Protein AF-A0A4R2J8M4-F1 (afdb_monomer_lite)

Foldseek 3Di:
DDPPPPQQCQLVVDDDDPCQLVLQVVLQVVLCVVCVVVVFHWDDDSFWTWGDADPQFDQADDDDRWTWIWGQDNRQGIWIWTPDPDTDIGGDPFHNDPVRSVVSSVVSVCNRNNVDDHPRPD

Organism: NCBI:txid1213861

pLDDT: mean 77.43, std 16.09, range [31.31, 92.62]

Secondary structure (DSSP, 8-state):
----TTTT-SSTT---TTSHHHHHHHHHHHHHHHHHHTT------SSEEEPPP-TTPPPPSSSS-PPEEEEEETTTEEEEEESSSS--EEE----SSHHHHHHHHHHHHHHHTTSS--TT--

Structure (mmCIF, N/CA/C/O backbone):
data_AF-A0A4R2J8M4-F1
#
_entry.id   AF-A0A4R2J8M4-F1
#
loop_
_atom_site.group_PDB
_atom_site.id
_atom_site.type_symbol
_atom_site.label_atom_id
_atom_site.label_alt_id
_atom_site.label_comp_id
_atom_site.label_asym_id
_atom_site.label_entity_id
_atom_site.label_seq_id
_atom_site.pdbx_PDB_ins_code
_atom_site.Cartn_x
_atom_site.Cartn_y
_atom_site.Cartn_z
_atom_site.occupancy
_atom_site.B_iso_or_equiv
_atom_site.auth_seq_id
_atom_site.auth_comp_id
_atom_site.auth_asym_id
_atom_site.auth_atom_id
_atom_site.pdbx_PDB_model_num
ATOM 1 N N . MET A 1 1 ? 3.404 -29.402 -14.127 1.00 33.19 1 MET A N 1
ATOM 2 C CA . MET A 1 1 ? 3.472 -28.280 -15.089 1.00 33.19 1 MET A CA 1
ATOM 3 C C . MET A 1 1 ? 3.864 -27.044 -14.296 1.00 33.19 1 MET A C 1
ATOM 5 O O . MET A 1 1 ? 3.092 -26.599 -13.461 1.00 33.19 1 MET A O 1
ATOM 9 N N . ASN A 1 2 ? 5.116 -26.607 -14.442 1.00 31.31 2 ASN A N 1
ATOM 10 C CA . ASN A 1 2 ? 5.760 -25.623 -13.569 1.00 31.31 2 ASN A CA 1
ATOM 11 C C . ASN A 1 2 ? 5.511 -24.197 -14.079 1.00 31.31 2 ASN A C 1
ATOM 13 O O . ASN A 1 2 ? 6.028 -23.828 -15.128 1.00 31.31 2 ASN A O 1
ATOM 17 N N . ALA A 1 3 ? 4.768 -23.392 -13.317 1.00 37.34 3 ALA A N 1
ATOM 18 C CA . ALA A 1 3 ? 4.489 -21.979 -13.602 1.00 37.34 3 ALA A CA 1
ATOM 19 C C . ALA A 1 3 ? 5.431 -21.003 -12.855 1.00 37.34 3 ALA A C 1
A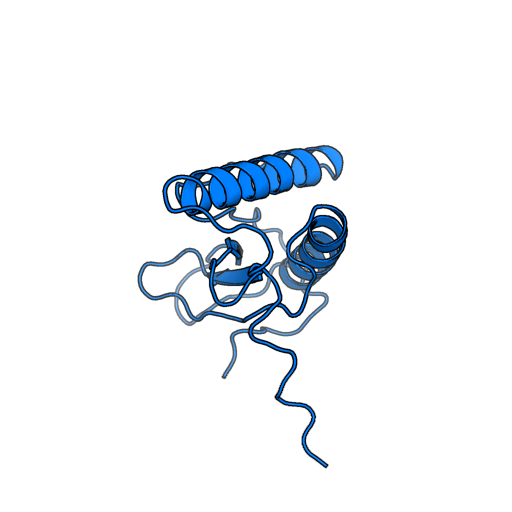TOM 21 O O . ALA A 1 3 ? 5.064 -19.864 -12.586 1.00 37.34 3 ALA A O 1
ATOM 22 N N . PHE A 1 4 ? 6.647 -21.433 -12.496 1.00 33.88 4 PHE A N 1
ATOM 23 C CA . PHE A 1 4 ? 7.552 -20.668 -11.619 1.00 33.88 4 PHE A CA 1
ATOM 24 C C . PHE A 1 4 ? 8.728 -19.967 -12.321 1.00 33.88 4 PHE A C 1
ATOM 26 O O . PHE A 1 4 ? 9.562 -19.357 -11.659 1.00 33.88 4 PHE A O 1
ATOM 33 N N . SER A 1 5 ? 8.785 -19.965 -13.654 1.00 36.41 5 SER A N 1
ATOM 34 C CA . SER A 1 5 ? 9.885 -19.322 -14.400 1.00 36.41 5 SER A CA 1
ATOM 35 C C . SER A 1 5 ? 9.644 -17.845 -14.763 1.00 36.41 5 SER A C 1
ATOM 37 O O . SER A 1 5 ? 10.474 -17.248 -15.439 1.00 36.41 5 SER A O 1
ATOM 39 N N . GLY A 1 6 ? 8.543 -17.227 -14.311 1.00 31.89 6 GLY A N 1
ATOM 40 C CA . GLY A 1 6 ? 8.165 -15.849 -14.678 1.00 31.89 6 GLY A CA 1
ATOM 41 C C . GLY A 1 6 ? 8.437 -14.755 -13.634 1.00 31.89 6 GLY A C 1
ATOM 42 O O . GLY A 1 6 ? 8.181 -13.585 -13.903 1.00 31.89 6 GLY A O 1
ATOM 43 N N . LEU A 1 7 ? 8.918 -15.093 -12.432 1.00 38.81 7 LEU A N 1
ATOM 44 C CA . LEU A 1 7 ? 8.959 -14.142 -11.306 1.00 38.81 7 LEU A CA 1
ATOM 45 C C . LEU A 1 7 ? 10.240 -13.302 -11.196 1.00 38.81 7 LEU A C 1
ATOM 47 O O . LEU A 1 7 ? 10.234 -12.309 -10.485 1.00 38.81 7 LEU A O 1
ATOM 51 N N . SER A 1 8 ? 11.301 -13.619 -11.943 1.00 43.31 8 SER A N 1
ATOM 52 C CA . SER A 1 8 ? 12.598 -12.931 -11.806 1.00 43.31 8 SER A CA 1
ATOM 53 C C . SER A 1 8 ? 12.821 -11.761 -12.786 1.00 43.31 8 SER A C 1
ATOM 55 O O . SER A 1 8 ? 13.885 -11.145 -12.786 1.00 43.31 8 SER A O 1
ATOM 57 N N . ALA A 1 9 ? 11.833 -11.443 -13.633 1.00 45.22 9 ALA A N 1
ATOM 58 C CA . ALA A 1 9 ? 11.949 -10.444 -14.704 1.00 45.22 9 ALA A CA 1
ATOM 59 C C . ALA A 1 9 ? 11.167 -9.137 -14.457 1.00 45.22 9 ALA A C 1
ATOM 61 O O . ALA A 1 9 ? 11.182 -8.258 -15.313 1.00 45.22 9 ALA A O 1
ATOM 62 N N . ARG A 1 10 ? 10.474 -8.983 -13.317 1.00 54.38 10 ARG A N 1
ATOM 63 C CA . ARG A 1 10 ? 9.450 -7.928 -13.144 1.00 54.38 10 ARG A CA 1
ATOM 64 C C . ARG A 1 10 ? 9.994 -6.501 -13.110 1.00 54.38 10 ARG A C 1
ATOM 66 O O . ARG A 1 10 ? 9.337 -5.612 -13.634 1.00 54.38 10 ARG A O 1
ATOM 73 N N . CYS A 1 11 ? 11.196 -6.305 -12.579 1.00 51.31 11 CYS A N 1
ATOM 74 C CA . CYS A 1 11 ? 11.885 -5.013 -12.562 1.00 51.31 11 CYS A CA 1
ATOM 75 C C . CYS A 1 11 ? 13.199 -5.044 -13.398 1.00 51.31 11 CYS A C 1
ATOM 77 O O . CYS A 1 11 ? 13.901 -4.043 -13.521 1.00 51.31 11 CYS A O 1
ATOM 79 N N . ARG A 1 12 ? 13.536 -6.191 -14.022 1.00 50.16 12 ARG A N 1
ATOM 80 C CA . ARG A 1 12 ? 14.856 -6.482 -14.630 1.00 50.16 12 ARG A CA 1
ATOM 81 C C . ARG A 1 12 ? 15.114 -5.779 -15.980 1.00 50.16 12 ARG A C 1
ATOM 83 O O . ARG A 1 12 ? 16.210 -5.877 -16.518 1.00 50.16 12 ARG A O 1
ATOM 90 N N . GLY A 1 13 ? 14.135 -5.051 -16.522 1.00 48.41 13 GLY A N 1
ATOM 91 C CA . GLY A 1 13 ? 14.295 -4.220 -17.727 1.00 48.41 13 GLY A CA 1
ATOM 92 C C . GLY A 1 13 ? 15.042 -2.896 -17.503 1.00 48.41 13 GLY A C 1
ATOM 93 O O . GLY A 1 13 ? 15.260 -2.158 -18.457 1.00 48.41 13 GLY A O 1
ATOM 94 N N . LEU A 1 14 ? 15.429 -2.582 -16.262 1.00 50.31 14 LEU A N 1
ATOM 95 C CA . LEU A 1 14 ? 16.024 -1.303 -15.861 1.00 50.31 14 LEU A CA 1
ATOM 96 C C . LEU A 1 14 ? 17.463 -1.498 -15.357 1.00 50.31 14 LEU A C 1
ATOM 98 O O . LEU A 1 14 ? 17.772 -1.309 -14.183 1.00 50.31 14 LEU A O 1
ATOM 102 N N . THR A 1 15 ? 18.365 -1.928 -16.236 1.00 47.56 15 THR A N 1
ATOM 103 C CA . THR A 1 15 ? 19.780 -2.138 -15.894 1.00 47.56 15 THR A CA 1
ATOM 104 C C . THR A 1 15 ? 20.615 -0.883 -16.149 1.00 47.56 15 THR A C 1
ATOM 106 O O . THR A 1 15 ? 20.882 -0.565 -17.305 1.00 47.56 15 THR A O 1
ATOM 109 N N . SER A 1 16 ? 21.089 -0.215 -15.091 1.00 44.88 16 SER A N 1
ATOM 110 C CA . SER A 1 16 ? 22.509 0.157 -14.927 1.00 44.88 16 SER A CA 1
ATOM 111 C C . SER A 1 16 ? 22.762 0.768 -13.539 1.00 44.88 16 SER A C 1
ATOM 113 O O . SER A 1 16 ? 21.912 1.421 -12.936 1.00 44.88 16 SER A O 1
ATOM 115 N N . THR A 1 17 ? 23.949 0.512 -13.012 1.00 57.16 17 THR A N 1
ATOM 116 C CA . THR A 1 17 ? 24.333 0.348 -11.600 1.00 57.16 17 THR A CA 1
ATOM 117 C C . THR A 1 17 ? 24.417 1.638 -10.759 1.00 57.16 17 THR A C 1
ATOM 119 O O . THR A 1 17 ? 25.101 1.691 -9.742 1.00 57.16 17 THR A O 1
ATOM 122 N N . THR A 1 18 ? 23.691 2.688 -11.144 1.00 48.19 18 THR A N 1
ATOM 123 C CA . THR A 1 18 ? 23.524 3.945 -10.379 1.00 48.19 18 THR A CA 1
ATOM 124 C C . THR A 1 18 ? 22.042 4.358 -10.279 1.00 48.19 18 THR A C 1
ATOM 126 O O . THR A 1 18 ? 21.695 5.296 -9.569 1.00 48.19 18 THR A O 1
ATOM 129 N N . SER A 1 19 ? 21.135 3.621 -10.934 1.00 61.81 19 SER A N 1
ATOM 130 C CA . SER A 1 19 ? 19.752 4.049 -11.193 1.00 61.81 19 SER A CA 1
ATOM 131 C C . SER A 1 19 ? 18.678 3.345 -10.353 1.00 61.81 19 SER A C 1
ATOM 133 O O . SER A 1 19 ? 17.551 3.824 -10.307 1.00 61.81 19 SER A O 1
ATOM 135 N N . GLY A 1 20 ? 18.992 2.240 -9.667 1.00 68.88 20 GLY A N 1
ATOM 136 C CA . GLY A 1 20 ? 17.988 1.426 -8.959 1.00 68.88 20 GLY A CA 1
ATOM 137 C C . GLY A 1 20 ? 17.336 2.139 -7.771 1.00 68.88 20 GLY A C 1
ATOM 138 O O . GLY A 1 20 ? 16.114 2.204 -7.673 1.00 68.88 20 GLY A O 1
ATOM 139 N N . LEU A 1 21 ? 18.144 2.754 -6.902 1.00 73.12 21 LEU A N 1
ATOM 140 C CA . LEU A 1 21 ? 17.631 3.538 -5.775 1.00 73.12 21 LEU A CA 1
ATOM 141 C C . LEU A 1 21 ? 16.905 4.807 -6.250 1.00 73.12 21 LEU A C 1
ATOM 143 O O . LEU A 1 21 ? 15.908 5.207 -5.655 1.00 73.12 21 LEU A O 1
ATOM 147 N N . ALA A 1 22 ? 17.386 5.435 -7.327 1.00 79.75 22 ALA A N 1
ATOM 148 C CA . ALA A 1 22 ? 16.725 6.591 -7.929 1.00 79.75 22 ALA A CA 1
ATOM 149 C C . ALA A 1 22 ? 15.336 6.211 -8.466 1.00 79.75 22 ALA A C 1
ATOM 151 O O . ALA A 1 22 ? 14.366 6.896 -8.168 1.00 79.75 22 ALA A O 1
ATOM 152 N N . LEU A 1 23 ? 15.229 5.074 -9.159 1.00 79.12 23 LEU A N 1
ATOM 153 C CA . LEU A 1 23 ? 13.964 4.532 -9.646 1.00 79.12 23 LEU A CA 1
ATOM 154 C C . LEU A 1 23 ? 12.988 4.234 -8.504 1.00 79.12 23 LEU A C 1
ATOM 156 O O . LEU A 1 23 ? 11.832 4.636 -8.579 1.00 79.12 23 LEU A O 1
ATOM 160 N N . VAL A 1 24 ? 13.443 3.550 -7.449 1.00 83.31 24 VAL A N 1
ATOM 161 C CA . VAL A 1 24 ? 12.601 3.261 -6.278 1.00 83.31 24 VAL A CA 1
ATOM 162 C C . VAL A 1 24 ? 12.081 4.560 -5.669 1.00 83.31 24 VAL A C 1
ATOM 164 O O . VAL A 1 24 ? 10.882 4.681 -5.441 1.00 83.31 24 VAL A O 1
ATOM 167 N N . ASN A 1 25 ? 12.946 5.562 -5.483 1.00 86.19 25 ASN A N 1
ATOM 168 C CA . ASN A 1 25 ? 12.520 6.871 -4.988 1.00 86.19 25 ASN A CA 1
ATOM 169 C C . ASN A 1 25 ? 11.474 7.518 -5.904 1.00 86.19 25 ASN A C 1
ATOM 171 O O . ASN A 1 25 ? 10.446 7.958 -5.403 1.00 86.19 25 ASN A O 1
ATOM 175 N N . THR A 1 26 ? 11.686 7.517 -7.224 1.00 88.06 26 THR A N 1
ATOM 176 C CA . THR A 1 26 ? 10.720 8.062 -8.189 1.00 88.06 26 THR A CA 1
ATOM 177 C C . THR A 1 26 ? 9.374 7.348 -8.112 1.00 88.06 26 THR A C 1
ATOM 179 O O . THR A 1 26 ? 8.340 8.004 -8.065 1.00 88.06 26 THR A O 1
ATOM 182 N N . LEU A 1 27 ? 9.360 6.016 -8.054 1.00 86.94 27 LEU A N 1
ATOM 183 C CA . LEU A 1 27 ? 8.116 5.253 -7.953 1.00 86.94 27 LEU A CA 1
ATOM 184 C C . LEU A 1 27 ? 7.392 5.517 -6.625 1.00 86.94 27 LEU A C 1
ATOM 186 O O . LEU A 1 27 ? 6.172 5.660 -6.623 1.00 86.94 27 LEU A O 1
ATOM 190 N N . LEU A 1 28 ? 8.117 5.630 -5.507 1.00 89.50 28 LEU A N 1
ATOM 191 C CA . LEU A 1 28 ? 7.527 5.980 -4.210 1.00 89.50 28 LEU A CA 1
ATOM 192 C C . LEU A 1 28 ? 7.018 7.432 -4.176 1.00 89.50 28 LEU A C 1
ATOM 194 O O . LEU A 1 28 ? 5.978 7.696 -3.576 1.00 89.50 28 LEU A O 1
ATOM 198 N N . ASP A 1 29 ? 7.697 8.368 -4.843 1.00 90.69 29 ASP A N 1
ATOM 199 C CA . ASP A 1 29 ? 7.210 9.741 -5.021 1.00 90.69 29 ASP A CA 1
ATOM 200 C C . ASP A 1 29 ? 5.910 9.756 -5.846 1.00 90.69 29 ASP A C 1
ATOM 202 O O . ASP A 1 29 ? 4.938 10.414 -5.462 1.00 90.69 29 ASP A O 1
ATOM 206 N N . THR A 1 30 ? 5.832 8.954 -6.914 1.00 91.06 30 THR A N 1
ATOM 207 C CA . THR A 1 30 ? 4.594 8.767 -7.686 1.00 91.06 30 THR A CA 1
ATOM 208 C C . THR A 1 30 ? 3.484 8.152 -6.832 1.00 91.06 30 THR A C 1
ATOM 210 O O . THR A 1 30 ? 2.346 8.609 -6.900 1.00 91.06 30 THR A O 1
ATOM 213 N N . VAL A 1 31 ? 3.787 7.172 -5.974 1.00 90.38 31 VAL A N 1
ATOM 214 C CA . VAL A 1 31 ? 2.820 6.597 -5.016 1.00 90.38 31 VAL A CA 1
ATOM 215 C C . VAL A 1 31 ? 2.237 7.680 -4.105 1.00 90.38 31 VAL A C 1
ATOM 217 O O . VAL A 1 31 ? 1.021 7.731 -3.927 1.00 90.38 31 VAL A O 1
ATOM 220 N N . VAL A 1 32 ? 3.069 8.576 -3.559 1.00 92.62 32 VAL A N 1
ATOM 221 C CA . VAL A 1 32 ? 2.596 9.697 -2.725 1.00 92.62 32 VAL A CA 1
ATOM 222 C C . VAL A 1 32 ? 1.686 10.632 -3.523 1.00 92.62 32 VAL A C 1
ATOM 224 O O . VAL A 1 32 ? 0.614 10.993 -3.035 1.00 92.62 32 VAL A O 1
ATOM 227 N N . ALA A 1 33 ? 2.076 10.999 -4.747 1.00 91.62 33 ALA A N 1
ATOM 228 C CA . ALA A 1 33 ? 1.270 11.862 -5.610 1.00 91.62 33 ALA A CA 1
ATOM 229 C C . ALA A 1 33 ? -0.102 11.237 -5.919 1.00 91.62 33 ALA A C 1
ATOM 231 O O . ALA A 1 33 ? -1.135 11.881 -5.739 1.00 91.62 33 ALA A O 1
ATOM 232 N N . ARG A 1 34 ? -0.129 9.953 -6.287 1.00 91.06 34 ARG A N 1
ATOM 233 C CA . ARG A 1 34 ? -1.365 9.211 -6.574 1.00 91.06 34 ARG A CA 1
ATOM 234 C C . ARG A 1 34 ? -2.252 9.029 -5.344 1.00 91.06 34 ARG A C 1
ATOM 236 O O . ARG A 1 34 ? -3.473 9.085 -5.456 1.00 91.06 34 ARG A O 1
ATOM 243 N N . LEU A 1 35 ? -1.675 8.844 -4.157 1.00 90.44 35 LEU A N 1
ATOM 244 C CA . LEU A 1 35 ? -2.446 8.826 -2.909 1.00 90.44 35 LEU A CA 1
ATOM 245 C C . LEU A 1 35 ? -3.102 10.184 -2.640 1.00 90.44 35 LEU A C 1
ATOM 247 O O . LEU A 1 35 ? -4.275 10.222 -2.267 1.00 90.44 35 LEU A O 1
ATOM 251 N N . ALA A 1 36 ? -2.391 11.287 -2.887 1.00 91.31 36 ALA A N 1
ATOM 252 C CA . ALA A 1 36 ? -2.939 12.632 -2.735 1.00 91.31 36 ALA A CA 1
ATOM 253 C C . ALA A 1 36 ? -4.091 12.906 -3.720 1.00 91.31 36 ALA A C 1
ATOM 255 O O . ALA A 1 36 ? -5.119 13.443 -3.309 1.00 91.31 36 ALA A O 1
ATOM 256 N N . GLU A 1 37 ? -3.972 12.471 -4.981 1.00 90.88 37 GLU A N 1
ATOM 257 C CA . GLU A 1 37 ? -5.058 12.531 -5.980 1.00 90.88 37 GLU A CA 1
ATOM 258 C C . GLU A 1 37 ? -6.321 11.789 -5.513 1.00 90.88 37 GLU A C 1
ATOM 260 O O . GLU A 1 37 ? -7.441 12.202 -5.806 1.00 90.88 37 GLU A O 1
ATOM 265 N N . ARG A 1 38 ? -6.146 10.721 -4.728 1.00 87.06 38 ARG A N 1
ATOM 266 C CA . ARG A 1 38 ? -7.222 9.910 -4.136 1.00 87.06 38 ARG A CA 1
ATOM 267 C C . ARG A 1 38 ? -7.683 10.423 -2.764 1.00 87.06 38 ARG A C 1
ATOM 269 O O . ARG A 1 38 ? -8.392 9.719 -2.049 1.00 87.06 38 ARG A O 1
ATOM 276 N N . GLY A 1 39 ? -7.263 11.624 -2.360 1.00 88.62 39 GLY A N 1
ATOM 277 C CA . GLY A 1 39 ? -7.645 12.249 -1.089 1.00 88.62 39 GLY A CA 1
ATOM 278 C C . GLY A 1 39 ? -6.936 11.686 0.148 1.00 88.62 39 GLY A C 1
ATOM 279 O O . GLY A 1 39 ? -7.331 11.985 1.274 1.00 88.62 39 GLY A O 1
ATOM 280 N N . THR A 1 40 ? -5.888 10.879 -0.032 1.00 87.69 40 THR A N 1
ATOM 281 C CA . THR A 1 40 ? -5.098 10.306 1.062 1.00 87.69 40 THR A CA 1
ATOM 282 C C . THR A 1 40 ? -3.833 11.127 1.289 1.00 87.69 40 THR A C 1
ATOM 284 O O . THR A 1 40 ? -2.859 11.028 0.545 1.00 87.69 40 THR A O 1
ATOM 287 N N . THR A 1 41 ? -3.819 11.918 2.360 1.00 88.88 41 THR A N 1
ATOM 288 C CA . THR A 1 41 ? -2.635 12.693 2.750 1.00 88.88 41 THR A CA 1
ATOM 289 C C . THR A 1 41 ? -1.630 11.804 3.474 1.00 88.88 41 THR A C 1
ATOM 291 O O . THR A 1 41 ? -1.876 11.356 4.595 1.00 88.88 41 THR A O 1
ATOM 294 N N . THR A 1 42 ? -0.469 11.586 2.860 1.00 89.50 42 THR A N 1
ATOM 295 C CA . THR A 1 42 ? 0.661 10.900 3.490 1.00 89.50 42 THR A CA 1
ATOM 296 C C . THR A 1 42 ? 1.997 11.496 3.050 1.00 89.50 42 THR A C 1
ATOM 298 O O . THR A 1 42 ? 2.056 12.369 2.184 1.00 89.50 42 THR A O 1
ATOM 301 N N . ARG A 1 43 ? 3.082 11.048 3.679 1.00 87.56 43 ARG A N 1
ATOM 302 C CA . ARG A 1 43 ? 4.461 11.355 3.300 1.00 87.56 43 ARG A CA 1
ATOM 303 C C . ARG A 1 43 ? 5.257 10.069 3.308 1.00 87.56 43 ARG A C 1
ATOM 305 O O . ARG A 1 43 ? 5.071 9.250 4.203 1.00 87.56 43 ARG A O 1
ATOM 312 N N . ARG A 1 44 ? 6.147 9.919 2.333 1.00 84.25 44 ARG A N 1
ATOM 313 C CA . ARG A 1 44 ? 7.092 8.809 2.314 1.00 84.25 44 ARG A CA 1
ATOM 314 C C . ARG A 1 44 ? 8.162 8.967 3.388 1.00 84.25 44 ARG A C 1
ATOM 316 O O . ARG A 1 44 ? 8.551 10.086 3.723 1.00 84.25 44 ARG A O 1
ATOM 323 N N . ASP A 1 45 ? 8.661 7.834 3.845 1.00 82.50 45 ASP A N 1
ATOM 324 C CA . ASP A 1 45 ? 9.975 7.712 4.462 1.00 82.50 45 ASP A CA 1
ATOM 325 C C . ASP A 1 45 ? 11.016 7.380 3.365 1.00 82.50 45 ASP A C 1
ATOM 327 O O . ASP A 1 45 ? 10.715 7.392 2.165 1.00 82.50 45 ASP A O 1
ATOM 331 N N . VAL A 1 46 ? 12.259 7.089 3.746 1.00 79.19 46 VAL A N 1
ATOM 332 C CA . VAL A 1 46 ? 13.372 6.810 2.829 1.00 79.19 46 VAL A CA 1
ATOM 333 C C . VAL A 1 46 ? 13.070 5.617 1.916 1.00 79.19 46 VAL A C 1
ATOM 335 O O . VAL A 1 46 ? 13.430 5.656 0.743 1.00 79.19 46 VAL A O 1
ATOM 338 N N . LEU A 1 47 ? 12.401 4.575 2.424 1.00 84.56 47 LEU A N 1
ATOM 339 C CA . LEU A 1 47 ? 12.210 3.304 1.704 1.00 84.56 47 LEU A CA 1
ATOM 340 C C . LEU A 1 47 ? 10.751 2.828 1.609 1.00 84.56 47 LEU A C 1
ATOM 342 O O . LEU A 1 47 ? 10.498 1.744 1.083 1.00 84.56 47 LEU A O 1
ATOM 346 N N . TYR A 1 48 ? 9.781 3.585 2.120 1.00 89.06 48 TYR A N 1
ATOM 347 C CA . TYR A 1 48 ? 8.378 3.165 2.115 1.00 89.06 48 TYR A CA 1
ATOM 348 C C . TYR A 1 48 ? 7.410 4.347 2.219 1.00 89.06 48 TYR A C 1
ATOM 350 O O . TYR A 1 48 ? 7.776 5.441 2.646 1.00 89.06 48 TYR A O 1
ATOM 358 N N . VAL A 1 49 ? 6.151 4.116 1.848 1.00 91.19 49 VAL A N 1
ATOM 359 C CA . VAL A 1 49 ? 5.048 5.075 1.971 1.00 91.19 49 VAL A CA 1
ATOM 360 C C . VAL A 1 49 ? 4.002 4.516 2.935 1.00 91.19 49 VAL A C 1
ATOM 362 O O . VAL A 1 49 ? 3.280 3.591 2.558 1.00 91.19 49 VAL A O 1
ATOM 365 N N . PRO A 1 50 ? 3.894 5.033 4.171 1.00 91.56 50 PRO A N 1
ATOM 366 C CA . PRO A 1 50 ? 2.845 4.626 5.095 1.00 91.56 50 PRO A CA 1
ATOM 367 C C . PRO A 1 50 ? 1.473 5.115 4.620 1.00 91.56 50 PRO A C 1
ATOM 369 O O . PRO A 1 50 ? 1.334 6.221 4.101 1.00 91.56 50 PRO A O 1
ATOM 372 N N . LEU A 1 51 ? 0.433 4.323 4.852 1.00 90.25 51 LEU A N 1
ATOM 373 C CA . LEU A 1 51 ? -0.955 4.734 4.707 1.00 90.25 51 LEU A CA 1
ATOM 374 C C . LEU A 1 51 ? -1.473 5.250 6.058 1.00 90.25 51 LEU A C 1
ATOM 376 O O . LEU A 1 51 ? -1.161 4.675 7.110 1.00 90.25 51 LEU A O 1
ATOM 380 N N . PRO A 1 52 ? -2.266 6.335 6.070 1.00 89.31 52 PRO A N 1
ATOM 381 C CA . PRO A 1 52 ? -2.913 6.786 7.289 1.00 89.31 52 PRO A CA 1
ATOM 382 C C . PRO A 1 52 ? -3.894 5.718 7.772 1.00 89.31 52 PRO A C 1
ATOM 384 O O . PRO A 1 52 ? -4.655 5.141 6.994 1.00 89.31 52 PRO A O 1
ATOM 387 N N . ARG A 1 53 ? -3.890 5.465 9.082 1.00 87.75 53 ARG A N 1
ATOM 388 C CA . ARG A 1 53 ? -4.900 4.601 9.691 1.00 87.75 53 ARG A CA 1
ATOM 389 C C . ARG A 1 53 ? -6.252 5.305 9.686 1.00 87.75 53 ARG A C 1
ATOM 391 O O . ARG A 1 53 ? -6.340 6.504 9.938 1.00 87.75 53 ARG A O 1
ATOM 398 N N . THR A 1 54 ? -7.294 4.523 9.477 1.00 83.69 54 THR A N 1
ATOM 399 C CA . THR A 1 54 ? -8.696 4.914 9.603 1.00 83.69 54 THR A CA 1
ATOM 400 C C . THR A 1 54 ? -9.346 4.134 10.748 1.00 83.69 54 THR A C 1
ATOM 402 O O . THR A 1 54 ? -8.738 3.224 11.321 1.00 83.69 54 THR A O 1
ATOM 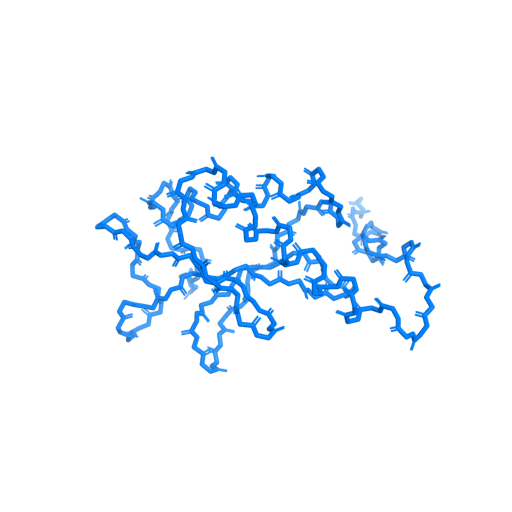405 N N . ALA A 1 55 ? -10.589 4.478 11.091 1.00 84.19 55 ALA A N 1
ATOM 406 C CA . ALA A 1 55 ? -11.349 3.772 12.123 1.00 84.19 55 ALA A CA 1
ATOM 407 C C . ALA A 1 55 ? -11.598 2.290 11.783 1.00 84.19 55 ALA A C 1
ATOM 409 O O . ALA A 1 55 ? -11.780 1.484 12.689 1.00 84.19 55 ALA A O 1
ATOM 410 N N . THR A 1 56 ? -11.582 1.930 10.497 1.00 85.56 56 THR A N 1
ATOM 411 C CA . THR A 1 56 ? -11.806 0.559 10.021 1.00 85.56 56 THR A CA 1
ATOM 412 C C . THR A 1 56 ? -10.506 -0.192 9.738 1.00 85.56 56 THR A C 1
ATOM 414 O O . THR A 1 56 ? -10.542 -1.372 9.400 1.00 85.56 56 THR A O 1
ATOM 417 N N . THR A 1 57 ? -9.345 0.453 9.906 1.00 85.69 57 THR A N 1
ATOM 418 C CA . THR A 1 57 ? -8.056 -0.197 9.663 1.00 85.69 57 THR A CA 1
ATOM 419 C C . THR A 1 57 ? -7.831 -1.350 10.641 1.00 85.69 57 THR A C 1
ATOM 421 O O . THR A 1 57 ? -7.834 -1.115 11.856 1.00 85.69 57 THR A O 1
ATOM 424 N N . PRO A 1 58 ? -7.542 -2.570 10.149 1.00 82.31 58 PRO A N 1
ATOM 425 C CA . PRO A 1 58 ? -7.241 -3.707 11.006 1.00 82.31 58 PRO A CA 1
ATOM 426 C C . PRO A 1 58 ? -6.075 -3.453 11.970 1.00 82.31 58 PRO A C 1
ATOM 428 O O . PRO A 1 58 ? -5.207 -2.591 11.765 1.00 82.31 58 PRO A O 1
ATOM 431 N N . ALA A 1 59 ? -6.049 -4.214 13.060 1.00 83.38 59 ALA A N 1
ATOM 432 C CA . ALA A 1 59 ? -4.871 -4.294 13.911 1.00 83.38 59 ALA A CA 1
ATOM 433 C C . ALA A 1 59 ? -3.803 -5.130 13.191 1.00 83.38 59 ALA A C 1
ATOM 435 O O . ALA A 1 59 ? -4.044 -6.288 12.848 1.00 83.38 59 ALA A O 1
ATOM 436 N N . TRP A 1 60 ? -2.636 -4.532 12.952 1.00 80.56 60 TRP A N 1
ATOM 437 C CA . TRP A 1 60 ? -1.488 -5.209 12.353 1.00 80.56 60 TRP A CA 1
ATOM 438 C C . TRP A 1 60 ? -0.502 -5.590 13.458 1.00 80.56 60 TRP A C 1
ATOM 440 O O . TRP A 1 60 ? -0.114 -4.736 14.251 1.00 80.56 60 TRP A O 1
ATOM 450 N N . GLY A 1 61 ? -0.071 -6.852 13.497 1.00 66.75 61 GLY A N 1
ATOM 451 C CA . GLY A 1 61 ? 0.849 -7.341 14.527 1.00 66.75 61 GLY A CA 1
ATOM 452 C C . GLY A 1 61 ? 0.235 -7.446 15.931 1.00 66.75 61 GLY A C 1
ATOM 453 O O . GLY A 1 61 ? -0.967 -7.283 16.125 1.00 66.75 61 GLY A O 1
ATOM 454 N N . ALA A 1 62 ? 1.082 -7.772 16.912 1.00 65.00 62 ALA A N 1
ATOM 455 C CA . ALA A 1 62 ? 0.667 -8.057 18.289 1.00 65.00 62 ALA A CA 1
ATOM 456 C C . ALA A 1 62 ? 0.614 -6.817 19.205 1.00 65.00 62 ALA A C 1
ATOM 458 O O . ALA A 1 62 ? 0.009 -6.882 20.273 1.00 65.00 62 ALA A O 1
ATOM 459 N N . PHE A 1 63 ? 1.243 -5.700 18.815 1.00 59.94 63 PHE A N 1
ATOM 460 C CA . PHE A 1 63 ? 1.429 -4.534 19.684 1.00 59.94 63 PHE A CA 1
ATOM 461 C C . PHE A 1 63 ? 1.186 -3.210 18.943 1.00 59.94 63 PHE A C 1
ATOM 463 O O . PHE A 1 63 ? 1.927 -2.855 18.025 1.00 59.94 63 PHE A O 1
ATOM 470 N N . GLU A 1 64 ? 0.192 -2.460 19.434 1.00 62.75 64 GLU A N 1
ATOM 471 C CA . GLU A 1 64 ? -0.232 -1.116 19.001 1.00 62.75 64 GLU A CA 1
ATOM 472 C C . GLU A 1 64 ? -0.788 -0.992 17.565 1.00 62.75 64 GLU A C 1
ATOM 474 O O . GLU A 1 64 ? -0.462 -1.775 16.675 1.00 62.75 64 GLU A O 1
ATOM 479 N N . PRO A 1 65 ? -1.643 0.016 17.299 1.00 70.00 65 PRO A N 1
ATOM 480 C CA . PRO A 1 65 ? -2.146 0.296 15.955 1.00 70.00 65 PRO A CA 1
ATOM 481 C C . PRO A 1 65 ? -1.034 0.839 15.033 1.00 70.00 65 PRO A C 1
ATOM 483 O O . PRO A 1 65 ? -0.863 2.048 14.880 1.00 70.00 65 PRO A O 1
ATOM 486 N N . ARG A 1 66 ? -0.283 -0.063 14.388 1.00 84.50 66 ARG A N 1
ATOM 487 C CA . ARG A 1 66 ? 0.777 0.254 13.406 1.00 84.50 66 ARG A CA 1
ATOM 488 C C . ARG A 1 66 ? 0.214 0.676 12.049 1.00 84.50 66 ARG A C 1
ATOM 490 O O . ARG A 1 66 ? -0.940 0.396 11.747 1.00 84.50 66 ARG A O 1
ATOM 497 N N . ARG A 1 67 ? 0.991 1.349 11.201 1.00 88.06 67 ARG A N 1
ATOM 498 C CA . ARG A 1 67 ? 0.545 1.709 9.840 1.00 88.06 67 ARG A CA 1
ATOM 499 C C . ARG A 1 67 ? 0.885 0.596 8.854 1.00 88.06 67 ARG A C 1
ATOM 501 O O . ARG A 1 67 ? 1.913 -0.058 9.004 1.00 88.06 67 ARG A O 1
ATOM 508 N N . LEU A 1 68 ? 0.021 0.394 7.862 1.00 89.62 68 LEU A N 1
ATOM 509 C CA . LEU A 1 68 ? 0.398 -0.323 6.646 1.00 89.62 68 LEU A CA 1
ATOM 510 C C . LEU A 1 68 ? 1.283 0.604 5.815 1.00 89.62 68 LEU A C 1
ATOM 512 O O . LEU A 1 68 ? 1.031 1.805 5.787 1.00 89.62 68 LEU A O 1
ATOM 516 N N . ALA A 1 69 ? 2.284 0.074 5.131 1.00 91.06 69 ALA A N 1
ATOM 517 C CA . ALA A 1 69 ? 3.125 0.835 4.229 1.00 91.06 69 ALA A CA 1
ATOM 518 C C . ALA A 1 69 ? 3.405 0.066 2.938 1.00 91.06 69 ALA A C 1
ATOM 520 O O . ALA A 1 69 ? 3.471 -1.163 2.926 1.00 91.06 69 ALA A O 1
ATOM 521 N N . ILE A 1 70 ? 3.577 0.817 1.853 1.00 91.25 70 ILE A N 1
ATOM 522 C CA . ILE A 1 70 ? 3.968 0.312 0.536 1.00 91.25 70 ILE A CA 1
ATOM 523 C C . ILE A 1 70 ? 5.474 0.501 0.385 1.00 91.25 70 ILE A C 1
ATOM 525 O O . ILE A 1 70 ? 5.991 1.588 0.637 1.00 91.25 70 ILE A O 1
ATOM 529 N N . THR A 1 71 ? 6.174 -0.536 -0.057 1.00 90.62 71 THR A N 1
ATOM 530 C CA . THR A 1 71 ? 7.599 -0.482 -0.400 1.00 90.62 71 THR A CA 1
ATOM 531 C C . THR A 1 71 ? 7.852 -1.167 -1.743 1.00 90.62 71 THR A C 1
ATOM 533 O O . THR A 1 71 ? 6.974 -1.840 -2.292 1.00 90.62 71 THR A O 1
ATOM 536 N N . ILE A 1 72 ? 9.049 -0.960 -2.289 1.00 86.19 72 ILE A N 1
ATOM 537 C CA . ILE A 1 72 ? 9.505 -1.562 -3.540 1.00 86.19 72 ILE A CA 1
ATOM 538 C C . ILE A 1 72 ? 10.884 -2.152 -3.292 1.00 86.19 72 ILE A C 1
ATOM 540 O O . ILE A 1 72 ? 11.831 -1.435 -2.972 1.00 86.19 72 ILE A O 1
ATOM 544 N N . ASP A 1 73 ? 10.990 -3.455 -3.492 1.00 82.38 73 ASP A N 1
ATOM 545 C CA . ASP A 1 73 ? 12.252 -4.171 -3.560 1.00 82.38 73 ASP A CA 1
ATOM 546 C C . ASP A 1 73 ? 12.634 -4.342 -5.039 1.00 82.38 73 ASP A C 1
ATOM 548 O O . ASP A 1 73 ? 11.798 -4.686 -5.874 1.00 82.38 73 ASP A O 1
ATOM 552 N N . ILE A 1 74 ? 13.888 -4.069 -5.398 1.00 73.69 74 ILE A N 1
ATOM 553 C CA . ILE A 1 74 ? 14.317 -4.098 -6.806 1.00 73.69 74 ILE A CA 1
ATOM 554 C C . ILE A 1 74 ? 14.300 -5.512 -7.405 1.00 73.69 74 ILE A C 1
ATOM 556 O O . ILE A 1 74 ? 14.104 -5.673 -8.612 1.00 73.69 74 ILE A O 1
ATOM 560 N N . ASP A 1 75 ? 14.468 -6.533 -6.567 1.00 74.94 75 ASP A N 1
ATOM 561 C CA . ASP A 1 75 ? 14.511 -7.931 -6.977 1.00 74.94 75 ASP A CA 1
ATOM 562 C C . ASP A 1 75 ? 13.120 -8.578 -6.922 1.00 74.94 75 ASP A C 1
ATOM 564 O O . ASP A 1 75 ? 12.816 -9.463 -7.730 1.00 74.94 75 ASP A O 1
ATOM 568 N N . ARG A 1 76 ? 12.262 -8.136 -5.991 1.00 74.38 76 ARG A N 1
ATOM 569 C CA . ARG A 1 76 ? 10.941 -8.737 -5.718 1.00 74.38 76 ARG A CA 1
ATOM 570 C C . ARG A 1 76 ? 9.752 -7.918 -6.225 1.00 74.38 76 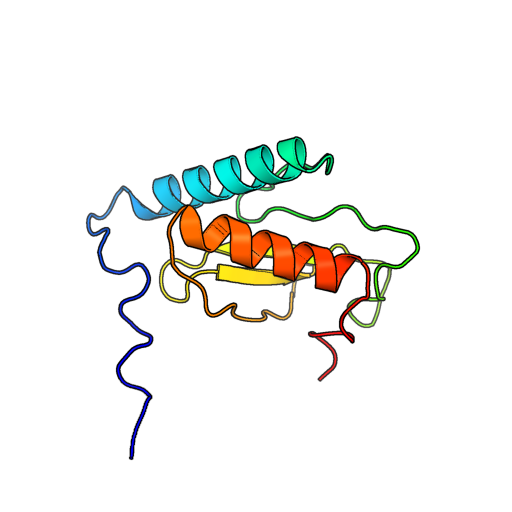ARG A C 1
ATOM 572 O O . ARG A 1 76 ? 8.688 -8.486 -6.463 1.00 74.38 76 ARG A O 1
ATOM 579 N N . GLY A 1 77 ? 9.936 -6.624 -6.466 1.00 84.69 77 GLY A N 1
ATOM 580 C CA . GLY A 1 77 ? 8.896 -5.690 -6.888 1.00 84.69 77 GLY A CA 1
ATOM 581 C C . GLY A 1 77 ? 8.148 -5.064 -5.711 1.00 84.69 77 GLY A C 1
ATOM 582 O O . GLY A 1 77 ? 8.735 -4.723 -4.687 1.00 84.69 77 GLY A O 1
ATOM 583 N N . TRP A 1 78 ? 6.842 -4.864 -5.875 1.00 88.44 78 TRP A N 1
ATOM 584 C CA . TRP A 1 78 ? 5.992 -4.233 -4.866 1.00 88.44 78 TRP A CA 1
ATOM 585 C C . TRP A 1 78 ? 5.807 -5.117 -3.638 1.00 88.44 78 TRP A C 1
A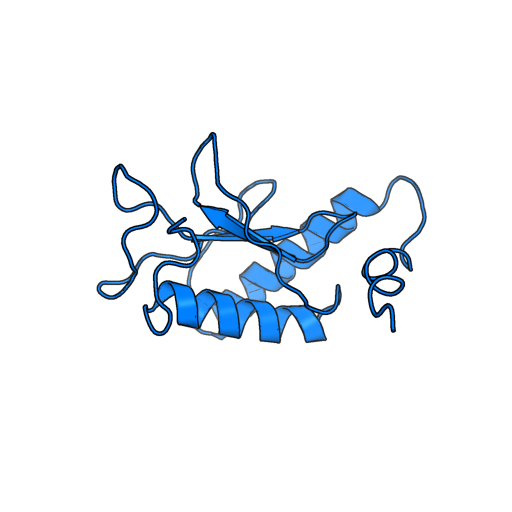TOM 587 O O . TRP A 1 78 ? 5.599 -6.322 -3.763 1.00 88.44 78 TRP A O 1
ATOM 597 N N . ALA A 1 79 ? 5.795 -4.508 -2.458 1.00 88.81 79 ALA A N 1
ATOM 598 C CA . ALA A 1 79 ? 5.489 -5.203 -1.219 1.00 88.81 79 ALA A CA 1
ATOM 599 C C . ALA A 1 79 ? 4.721 -4.316 -0.234 1.00 88.81 79 ALA A C 1
ATOM 601 O O . ALA A 1 79 ? 4.796 -3.084 -0.269 1.00 88.81 79 ALA A O 1
ATOM 602 N N . LEU A 1 80 ? 3.993 -4.974 0.665 1.00 88.38 80 LEU A N 1
ATOM 603 C CA . LEU A 1 80 ? 3.337 -4.369 1.814 1.00 88.38 80 LEU A CA 1
ATOM 604 C C . LEU A 1 80 ? 4.082 -4.746 3.088 1.00 88.38 80 LEU A C 1
ATOM 606 O O . LEU A 1 80 ? 4.412 -5.913 3.316 1.00 88.38 80 LEU A O 1
ATOM 610 N N . VAL A 1 81 ? 4.313 -3.747 3.929 1.00 89.19 81 VAL A N 1
ATOM 611 C CA . VAL A 1 81 ? 4.994 -3.878 5.216 1.00 89.19 81 VAL A CA 1
ATOM 612 C C . VAL A 1 81 ? 4.193 -3.171 6.305 1.00 89.19 81 VAL A C 1
ATOM 614 O O . VAL A 1 81 ? 3.363 -2.305 6.038 1.00 89.19 81 VAL A O 1
ATOM 617 N N . ILE A 1 82 ? 4.426 -3.556 7.547 1.00 86.38 82 ILE A N 1
ATOM 618 C CA . ILE A 1 82 ? 3.998 -2.843 8.741 1.00 86.38 82 ILE A CA 1
ATOM 619 C C . ILE A 1 82 ? 5.096 -1.836 9.094 1.00 86.38 82 ILE A C 1
ATOM 621 O O . ILE A 1 82 ? 6.275 -2.173 9.118 1.00 86.38 82 ILE A O 1
ATOM 625 N N . ASP A 1 83 ? 4.713 -0.605 9.409 1.00 82.94 83 ASP A N 1
ATOM 626 C CA . ASP A 1 83 ? 5.619 0.451 9.868 1.00 82.94 83 ASP A CA 1
ATOM 627 C C . ASP A 1 83 ? 6.184 0.136 11.276 1.00 82.94 83 ASP A C 1
ATOM 629 O O . ASP A 1 83 ? 5.680 0.604 12.305 1.00 82.94 83 ASP A O 1
ATOM 633 N N . GLN A 1 84 ? 7.167 -0.773 11.327 1.00 76.25 84 GLN A N 1
ATOM 634 C CA . GLN A 1 84 ? 7.879 -1.218 12.526 1.00 76.25 84 GLN A CA 1
ATOM 635 C C . GLN A 1 84 ? 9.281 -1.781 12.193 1.00 76.25 84 GLN A C 1
ATOM 637 O O . GLN A 1 84 ? 9.501 -2.251 11.077 1.00 76.25 84 GLN A O 1
ATOM 642 N N . PRO A 1 85 ? 10.222 -1.829 13.162 1.00 69.12 85 PRO A N 1
ATOM 643 C CA . PRO A 1 85 ? 11.613 -2.231 12.904 1.00 69.12 85 PRO A CA 1
ATOM 644 C C . PRO A 1 85 ? 11.799 -3.653 12.352 1.00 69.12 85 PRO A C 1
ATOM 646 O O . PRO A 1 85 ? 12.680 -3.885 11.533 1.00 69.12 85 PRO A O 1
ATOM 649 N N . SER A 1 86 ? 10.981 -4.611 12.798 1.00 76.31 86 SER A N 1
ATOM 650 C CA . SER A 1 86 ? 10.957 -5.982 12.273 1.00 76.31 86 SER A CA 1
ATOM 651 C C . SER A 1 86 ? 9.604 -6.221 11.626 1.00 76.31 86 SER A C 1
ATOM 653 O O . SER A 1 86 ? 8.672 -6.723 12.259 1.00 76.31 86 SER A O 1
ATOM 655 N N . SER A 1 87 ? 9.447 -5.742 10.398 1.00 77.00 87 SER A N 1
ATOM 656 C CA . SER A 1 87 ? 8.181 -5.856 9.693 1.00 77.00 87 SER A CA 1
ATOM 657 C C . SER A 1 87 ? 8.053 -7.204 8.985 1.00 77.00 87 SER A C 1
ATOM 659 O O . SER A 1 87 ? 8.948 -7.567 8.218 1.00 77.00 87 SER A O 1
ATOM 661 N N . PRO A 1 88 ? 6.920 -7.917 9.123 1.00 80.25 88 PRO A N 1
ATOM 662 C CA . PRO A 1 88 ? 6.563 -8.920 8.132 1.00 80.25 88 PRO A CA 1
ATOM 663 C C . PRO A 1 88 ? 6.393 -8.253 6.758 1.00 80.25 88 PRO A C 1
ATOM 665 O O . PRO A 1 88 ? 5.963 -7.102 6.660 1.00 80.25 88 PRO A O 1
ATOM 668 N N . VAL A 1 89 ? 6.748 -8.981 5.703 1.00 83.75 89 VAL A N 1
ATOM 669 C CA . VAL A 1 89 ? 6.661 -8.518 4.314 1.00 83.75 89 VAL A CA 1
ATOM 670 C C . VAL A 1 89 ? 5.657 -9.393 3.580 1.00 83.75 89 VAL A C 1
ATOM 672 O O . VAL A 1 89 ? 5.722 -10.622 3.668 1.00 83.75 89 VAL A O 1
ATOM 675 N N . VAL A 1 90 ? 4.737 -8.757 2.861 1.00 85.06 90 VAL A N 1
ATOM 676 C CA . VAL A 1 90 ? 3.806 -9.419 1.945 1.00 85.06 90 VAL A CA 1
ATOM 677 C C . VAL A 1 90 ? 4.117 -8.935 0.536 1.00 85.06 90 VAL A C 1
ATOM 679 O O . VAL A 1 90 ? 3.885 -7.772 0.210 1.00 85.06 90 VAL A O 1
ATOM 682 N N . ASP A 1 91 ? 4.657 -9.827 -0.292 1.00 87.06 91 ASP A N 1
ATOM 683 C CA . ASP A 1 91 ? 4.970 -9.521 -1.688 1.00 87.06 91 ASP A CA 1
ATOM 684 C C . ASP A 1 91 ? 3.673 -9.314 -2.489 1.00 87.06 91 ASP A C 1
ATOM 686 O O . ASP A 1 91 ? 2.736 -10.117 -2.414 1.00 87.06 91 ASP A O 1
ATOM 690 N N . VAL A 1 92 ? 3.625 -8.248 -3.289 1.00 83.44 92 VAL A N 1
ATOM 691 C CA . VAL A 1 92 ? 2.492 -7.912 -4.154 1.00 83.44 92 VAL A CA 1
ATOM 692 C C . VAL A 1 92 ? 2.848 -8.205 -5.603 1.00 83.44 92 VAL A C 1
ATOM 694 O O . VAL A 1 92 ? 3.759 -7.635 -6.205 1.00 83.44 92 VAL A O 1
ATOM 697 N N . VAL A 1 93 ? 2.067 -9.096 -6.204 1.00 82.19 93 VAL A N 1
ATOM 698 C CA . VAL A 1 93 ? 2.275 -9.563 -7.574 1.00 82.19 93 VAL A CA 1
ATOM 699 C C . VAL A 1 93 ? 1.695 -8.549 -8.569 1.00 82.19 93 VAL A C 1
ATOM 701 O O . VAL A 1 93 ? 0.645 -8.777 -9.162 1.00 82.19 93 VAL A O 1
ATOM 704 N N . ALA A 1 94 ? 2.403 -7.441 -8.795 1.00 79.06 94 ALA A N 1
ATOM 705 C CA . ALA A 1 94 ? 2.027 -6.387 -9.748 1.00 79.06 94 ALA A CA 1
ATOM 706 C C . ALA A 1 94 ? 3.136 -6.101 -10.784 1.00 79.06 94 ALA A C 1
ATOM 708 O O . ALA A 1 94 ? 4.208 -6.719 -10.754 1.00 79.06 94 ALA A O 1
ATOM 709 N N . ARG A 1 95 ? 2.856 -5.212 -11.748 1.00 76.06 95 ARG A N 1
ATOM 710 C CA . ARG A 1 95 ? 3.854 -4.677 -12.694 1.00 76.06 95 ARG A CA 1
ATOM 711 C C . ARG A 1 95 ? 4.737 -3.642 -11.987 1.00 76.06 95 ARG A C 1
ATOM 713 O O . ARG A 1 95 ? 4.229 -2.860 -11.193 1.00 76.06 95 ARG A O 1
ATOM 720 N N . CYS A 1 96 ? 6.037 -3.609 -12.279 1.00 76.69 96 CYS A N 1
ATOM 721 C CA . CYS A 1 96 ? 6.956 -2.588 -11.752 1.00 76.69 96 CYS A CA 1
ATOM 722 C C . CYS A 1 96 ? 6.921 -1.289 -12.595 1.00 76.69 96 CYS A C 1
ATOM 724 O O . CYS A 1 96 ? 7.964 -0.805 -13.024 1.00 76.69 96 CYS A O 1
ATOM 726 N N . ASP A 1 97 ? 5.737 -0.757 -12.901 1.00 73.19 97 ASP A N 1
ATOM 727 C CA . ASP A 1 97 ? 5.546 0.482 -13.670 1.00 73.19 97 ASP A CA 1
ATOM 728 C C . ASP A 1 97 ? 4.336 1.270 -13.140 1.00 73.19 97 ASP A C 1
ATOM 730 O O . ASP A 1 97 ? 3.649 0.812 -12.226 1.00 73.19 97 ASP A O 1
ATOM 734 N N . GLU A 1 98 ? 4.070 2.455 -13.698 1.00 72.69 98 GLU A N 1
ATOM 735 C CA . GLU A 1 98 ? 2.956 3.311 -13.267 1.00 72.69 98 GLU A CA 1
ATOM 736 C C . GLU A 1 98 ? 1.593 2.614 -13.337 1.00 72.69 98 GLU A C 1
ATOM 738 O O . GLU A 1 98 ? 0.761 2.810 -12.458 1.00 72.69 98 GLU A O 1
ATOM 743 N N . SER A 1 99 ? 1.371 1.741 -14.323 1.00 76.44 99 SER A N 1
ATOM 744 C CA . SER A 1 99 ? 0.128 0.966 -14.413 1.00 76.44 99 SER A CA 1
ATOM 745 C C . SER A 1 99 ? -0.005 -0.056 -13.280 1.00 76.44 99 SER A C 1
ATOM 747 O O . SER A 1 99 ? -1.115 -0.398 -12.878 1.00 76.44 99 SER A O 1
ATOM 749 N N . GLY A 1 100 ? 1.115 -0.557 -12.754 1.00 82.25 100 GLY A N 1
ATOM 750 C CA . GLY A 1 100 ? 1.134 -1.384 -11.551 1.00 82.25 100 GLY A CA 1
ATOM 751 C C . GLY A 1 100 ? 0.912 -0.597 -10.259 1.00 82.25 100 GLY A C 1
ATOM 752 O O . GLY A 1 100 ? 0.354 -1.164 -9.321 1.00 82.25 100 GLY A O 1
ATOM 753 N N . ILE A 1 101 ? 1.288 0.689 -10.218 1.00 86.19 101 ILE A N 1
ATOM 754 C CA . ILE A 1 101 ? 1.092 1.560 -9.045 1.00 86.19 101 ILE A CA 1
ATOM 755 C C . ILE A 1 101 ? -0.386 1.620 -8.674 1.00 86.19 101 ILE A C 1
ATOM 757 O O . ILE A 1 101 ? -0.724 1.380 -7.519 1.00 86.19 101 ILE A O 1
ATOM 761 N N . ASP A 1 102 ? -1.270 1.885 -9.636 1.00 88.00 102 ASP A N 1
ATOM 762 C CA . ASP A 1 102 ? -2.699 2.036 -9.347 1.00 88.00 102 ASP A CA 1
ATOM 763 C C . ASP A 1 102 ? -3.316 0.767 -8.748 1.00 88.00 102 ASP A C 1
ATOM 765 O O . ASP A 1 102 ? -4.045 0.851 -7.762 1.00 88.00 102 ASP A O 1
ATOM 769 N N . ALA A 1 103 ? -2.949 -0.407 -9.272 1.00 87.25 103 ALA A N 1
ATOM 770 C CA . ALA A 1 103 ? -3.415 -1.689 -8.748 1.00 87.25 103 ALA A CA 1
ATOM 771 C C . ALA A 1 103 ? -2.882 -1.973 -7.331 1.00 87.25 103 ALA A C 1
ATOM 773 O O . ALA A 1 103 ? -3.602 -2.506 -6.485 1.00 87.25 103 ALA A O 1
ATOM 774 N N . VAL A 1 104 ? -1.623 -1.613 -7.055 1.00 90.31 104 VAL A N 1
ATOM 775 C CA . VAL A 1 104 ? -1.023 -1.743 -5.716 1.00 90.31 104 VAL A CA 1
ATOM 776 C C . VAL A 1 104 ? -1.696 -0.789 -4.735 1.00 90.31 104 VAL A C 1
ATOM 778 O O . VAL A 1 104 ? -1.958 -1.179 -3.600 1.00 90.31 104 VAL A O 1
ATOM 781 N N . LEU A 1 105 ? -2.011 0.434 -5.165 1.00 90.75 105 LEU A N 1
ATOM 782 C CA . LEU A 1 105 ? -2.727 1.422 -4.363 1.00 90.75 105 LEU A CA 1
ATOM 783 C C . LEU A 1 105 ? -4.145 0.970 -4.034 1.00 90.75 105 LEU A C 1
ATOM 785 O O . LEU A 1 105 ? -4.525 1.032 -2.869 1.00 90.75 105 LEU A O 1
ATOM 789 N N . ASP A 1 106 ? -4.904 0.491 -5.023 1.00 89.81 106 ASP A N 1
ATOM 790 C CA . ASP A 1 106 ? -6.257 -0.037 -4.811 1.00 89.81 106 ASP A CA 1
ATOM 791 C C . ASP A 1 106 ? -6.246 -1.167 -3.777 1.00 89.81 106 ASP A C 1
ATOM 793 O O . ASP A 1 106 ? -7.019 -1.151 -2.818 1.00 89.81 106 ASP A O 1
ATOM 797 N N . LEU A 1 107 ? -5.311 -2.111 -3.924 1.00 89.12 107 LEU A N 1
ATOM 798 C CA . LEU A 1 107 ? -5.149 -3.217 -2.987 1.00 89.12 107 LEU A CA 1
ATOM 799 C C . LEU A 1 107 ? -4.741 -2.731 -1.589 1.00 89.12 107 LEU A C 1
ATOM 801 O O . LEU A 1 107 ? -5.324 -3.157 -0.594 1.00 89.12 107 LEU A O 1
ATOM 805 N N . ALA A 1 108 ? -3.748 -1.845 -1.495 1.00 90.44 108 ALA A N 1
ATOM 806 C CA . ALA A 1 108 ? -3.259 -1.326 -0.222 1.00 90.44 108 ALA A CA 1
ATOM 807 C C . ALA A 1 108 ? -4.340 -0.529 0.519 1.00 90.44 108 ALA A C 1
ATOM 809 O O . ALA A 1 108 ? -4.466 -0.669 1.734 1.00 90.44 108 ALA A O 1
ATOM 810 N N . ILE A 1 109 ? -5.134 0.272 -0.200 1.00 90.50 109 ILE A N 1
ATOM 811 C CA . ILE A 1 109 ? -6.265 1.013 0.363 1.00 90.50 109 ILE A CA 1
ATOM 812 C C . ILE A 1 109 ? -7.316 0.035 0.873 1.00 90.50 109 ILE A C 1
ATOM 814 O O . ILE A 1 109 ? -7.673 0.145 2.039 1.00 90.50 109 ILE A O 1
ATOM 818 N N . ALA A 1 110 ? -7.736 -0.944 0.068 1.00 89.44 110 ALA A N 1
ATOM 819 C CA . ALA A 1 110 ? -8.743 -1.928 0.466 1.00 89.44 110 ALA A CA 1
ATOM 820 C C . ALA A 1 110 ? -8.312 -2.753 1.697 1.00 89.44 110 ALA A C 1
ATOM 822 O O . ALA A 1 110 ? -9.092 -3.012 2.614 1.00 89.44 110 ALA A O 1
ATOM 823 N N . ILE A 1 111 ? -7.034 -3.138 1.777 1.00 89.56 111 ILE A N 1
ATOM 824 C CA . ILE A 1 111 ? -6.481 -3.783 2.977 1.00 89.56 111 ILE A CA 1
ATOM 825 C C . ILE A 1 111 ? -6.503 -2.802 4.160 1.00 89.56 111 ILE A C 1
ATOM 827 O O . ILE A 1 111 ? -6.912 -3.160 5.265 1.00 89.56 111 ILE A O 1
ATOM 831 N N . ASN A 1 112 ? -6.092 -1.550 3.945 1.00 89.25 112 ASN A N 1
ATOM 832 C CA . ASN A 1 112 ? -6.046 -0.525 4.986 1.00 89.25 112 ASN A CA 1
ATOM 833 C C . ASN A 1 112 ? -7.434 -0.082 5.477 1.00 89.25 112 ASN A C 1
ATOM 835 O O . ASN A 1 112 ? -7.535 0.385 6.609 1.00 89.25 112 ASN A O 1
ATOM 839 N N . THR A 1 113 ? -8.492 -0.222 4.681 1.00 88.75 113 THR A N 1
ATOM 840 C CA . THR A 1 113 ? -9.888 0.043 5.072 1.00 88.75 113 THR A CA 1
ATOM 841 C C . THR A 1 113 ? -10.558 -1.160 5.728 1.00 88.75 113 THR A C 1
ATOM 843 O O . THR A 1 113 ? -11.656 -1.005 6.257 1.00 88.75 113 THR A O 1
ATOM 846 N N . GLY A 1 114 ? -9.893 -2.319 5.762 1.00 84.56 114 GLY A N 1
ATOM 847 C CA . GLY A 1 114 ? -10.417 -3.537 6.377 1.00 84.56 114 GLY A CA 1
ATOM 848 C C . GLY A 1 114 ? -11.324 -4.362 5.467 1.00 84.56 114 GLY A C 1
ATOM 849 O O . GLY A 1 114 ? -11.981 -5.278 5.955 1.00 84.56 114 GLY A O 1
ATOM 850 N N . ASP A 1 115 ? -11.334 -4.090 4.157 1.00 86.88 115 ASP A N 1
ATOM 851 C CA . ASP A 1 115 ? -12.073 -4.899 3.174 1.00 86.88 115 ASP A CA 1
ATOM 852 C C . ASP A 1 115 ? -11.459 -6.301 3.015 1.00 86.88 115 ASP A C 1
ATOM 854 O O . ASP A 1 115 ? -12.106 -7.238 2.547 1.00 86.88 115 ASP A O 1
ATOM 858 N N . PHE A 1 116 ? -10.209 -6.459 3.455 1.00 80.69 116 PHE A N 1
ATOM 859 C CA . PHE A 1 116 ? -9.522 -7.736 3.580 1.00 80.69 116 PHE A CA 1
ATOM 860 C C . PHE A 1 116 ? -9.211 -8.051 5.048 1.00 80.69 116 PHE A C 1
ATOM 862 O O . PHE A 1 116 ? -8.942 -7.162 5.859 1.00 80.69 116 PHE A O 1
ATOM 869 N N . ALA A 1 117 ? -9.196 -9.347 5.379 1.00 77.25 117 ALA A N 1
ATOM 870 C CA . ALA A 1 117 ? -8.692 -9.831 6.662 1.00 77.25 117 ALA A CA 1
ATOM 871 C C . ALA A 1 117 ? -7.217 -9.433 6.867 1.00 77.25 117 ALA A C 1
ATOM 873 O O . ALA A 1 117 ? -6.533 -9.002 5.937 1.00 77.25 117 ALA A O 1
ATOM 874 N N . ASN A 1 118 ? -6.701 -9.604 8.089 1.00 79.94 118 ASN A N 1
ATOM 875 C CA . ASN A 1 118 ? -5.312 -9.269 8.388 1.00 79.94 118 ASN A CA 1
ATOM 876 C C . ASN A 1 118 ? -4.338 -10.103 7.531 1.00 79.94 118 ASN A C 1
ATOM 878 O O . ASN A 1 118 ? -4.074 -11.261 7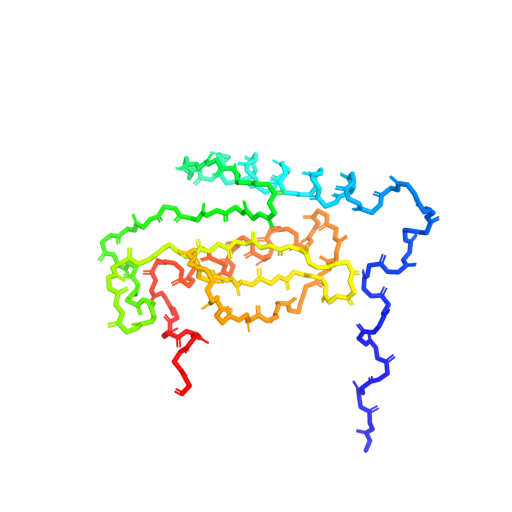.841 1.00 79.94 118 ASN A O 1
ATOM 882 N N . VAL A 1 119 ? -3.774 -9.493 6.483 1.00 82.12 119 VAL A N 1
ATOM 883 C CA . VAL A 1 119 ? -2.849 -10.145 5.534 1.00 82.12 119 VAL A CA 1
ATOM 884 C C . VAL A 1 119 ? -1.516 -10.563 6.163 1.00 82.12 119 VAL A C 1
ATOM 886 O O . VAL A 1 119 ? -0.773 -11.343 5.573 1.00 82.12 119 VAL A O 1
ATOM 889 N N . PHE A 1 120 ? -1.217 -10.070 7.367 1.00 82.12 120 PHE A N 1
ATOM 890 C CA . PHE A 1 120 ? -0.036 -10.432 8.148 1.00 82.12 120 PHE A CA 1
ATOM 891 C C . PHE A 1 120 ? -0.339 -11.444 9.260 1.00 82.12 120 PHE A C 1
ATOM 893 O O . PHE A 1 120 ? 0.587 -11.852 9.961 1.00 82.12 120 PHE A O 1
ATOM 900 N N . ALA A 1 121 ? -1.602 -11.845 9.451 1.00 72.44 121 ALA A N 1
ATOM 901 C CA . ALA A 1 121 ? -1.951 -12.910 10.382 1.00 72.44 121 ALA A CA 1
ATOM 902 C C . ALA A 1 121 ? -1.501 -14.252 9.787 1.00 72.44 121 ALA A C 1
ATOM 904 O O . ALA A 1 121 ? -2.109 -14.771 8.851 1.00 72.44 121 ALA A O 1
ATOM 905 N N . ARG A 1 122 ? -0.395 -14.777 10.312 1.00 59.91 122 ARG A N 1
ATOM 906 C CA . ARG A 1 122 ? 0.099 -16.131 10.071 1.00 59.91 122 ARG A CA 1
ATOM 907 C C . ARG A 1 122 ? 0.055 -16.926 11.361 1.00 59.91 122 ARG A C 1
ATOM 909 O O . ARG A 1 122 ? 0.369 -16.324 12.411 1.00 59.91 122 ARG A O 1
#

Radius of gyration: 14.67 Å; chains: 1; bounding box: 36×41×37 Å

Sequence (122 aa):
MNAFSGLSARCRGLTSTTSGLALVNTLLDTVVARLAERGTTTRRDVLYVPLPRTATTPAWGAFEPR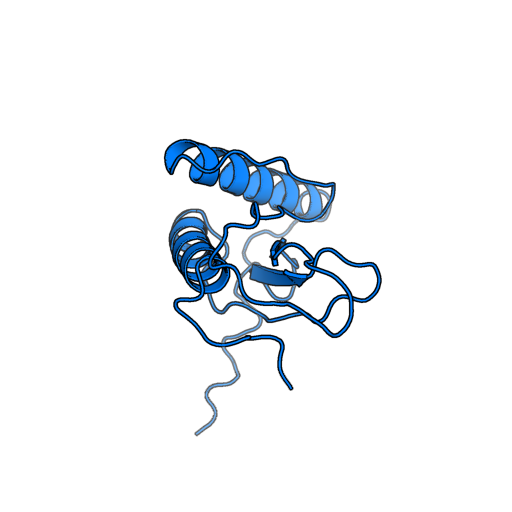RLAITIDIDRGWALVIDQPSSPVVDVVARCDESGIDAVLDLAIAINTGDFANVFAR